Protein AF-A0A2N9M236-F1 (afdb_monomer)

pLDDT: mean 91.66, std 15.27, range [36.28, 98.12]

Mean predicted aligned error: 5.97 Å

Structure (mmCIF, N/CA/C/O backbone):
data_AF-A0A2N9M236-F1
#
_entry.id   AF-A0A2N9M236-F1
#
loop_
_atom_site.group_PDB
_atom_site.id
_atom_site.type_symbol
_atom_site.label_atom_id
_atom_site.label_alt_id
_atom_site.label_comp_id
_atom_site.label_asym_id
_atom_site.label_entity_id
_atom_site.label_seq_id
_atom_site.pdbx_PDB_ins_code
_atom_site.Cartn_x
_atom_site.Cartn_y
_atom_site.Cartn_z
_atom_site.occupancy
_atom_site.B_iso_or_equiv
_atom_site.auth_seq_id
_atom_site.auth_comp_id
_atom_site.auth_asym_id
_atom_site.auth_atom_id
_atom_site.pdbx_PDB_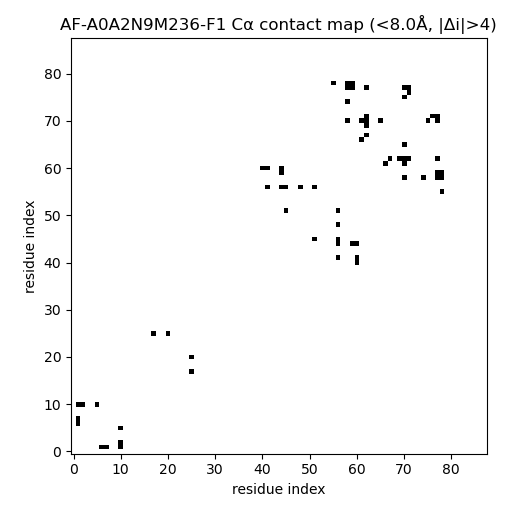model_num
ATOM 1 N N . MET A 1 1 ? 19.513 3.456 -7.136 1.00 83.81 1 MET A N 1
ATOM 2 C CA . MET A 1 1 ? 20.242 2.631 -6.148 1.00 83.81 1 MET A CA 1
ATOM 3 C C . MET A 1 1 ? 19.607 1.244 -6.138 1.00 83.81 1 MET A C 1
ATOM 5 O O . MET A 1 1 ? 18.405 1.176 -6.362 1.00 83.81 1 MET A O 1
ATOM 9 N N . CYS A 1 2 ? 20.388 0.172 -5.979 1.00 94.69 2 CYS A N 1
ATOM 10 C CA . CYS A 1 2 ? 19.862 -1.193 -5.824 1.00 94.69 2 CYS A CA 1
ATOM 11 C C . CYS A 1 2 ? 19.283 -1.361 -4.405 1.00 94.69 2 CYS A C 1
ATOM 13 O O . CYS A 1 2 ? 19.953 -0.913 -3.471 1.00 94.69 2 CYS A O 1
ATOM 15 N N . PRO A 1 3 ? 18.090 -1.959 -4.218 1.00 95.44 3 PRO A N 1
ATOM 16 C CA . PRO A 1 3 ? 17.583 -2.316 -2.890 1.00 95.44 3 PRO A CA 1
ATOM 17 C C . PRO A 1 3 ? 18.548 -3.238 -2.130 1.00 95.44 3 PRO A C 1
ATOM 19 O O . PRO A 1 3 ? 19.258 -4.029 -2.748 1.00 95.44 3 PRO A O 1
ATOM 22 N N . SER A 1 4 ? 18.581 -3.144 -0.797 1.00 96.50 4 SER A N 1
ATOM 23 C CA . SER A 1 4 ? 19.522 -3.900 0.049 1.00 96.50 4 SER A CA 1
ATOM 24 C C . SER A 1 4 ? 19.214 -5.396 0.145 1.00 96.50 4 SER A C 1
ATOM 26 O O . SER A 1 4 ? 20.100 -6.183 0.457 1.00 96.50 4 SER A O 1
ATOM 28 N N . ASP A 1 5 ? 17.965 -5.783 -0.102 1.00 96.38 5 ASP A N 1
ATOM 29 C CA . ASP A 1 5 ? 17.475 -7.166 -0.127 1.00 96.38 5 ASP A CA 1
ATOM 30 C C . ASP A 1 5 ? 17.547 -7.803 -1.526 1.00 96.38 5 ASP A C 1
ATOM 32 O O . ASP A 1 5 ? 17.167 -8.957 -1.714 1.00 96.38 5 ASP A O 1
ATOM 36 N N . THR A 1 6 ? 18.034 -7.059 -2.521 1.00 95.44 6 THR A N 1
ATOM 37 C CA . THR A 1 6 ? 18.062 -7.469 -3.922 1.00 95.44 6 THR A CA 1
ATOM 38 C C . THR A 1 6 ? 19.504 -7.495 -4.414 1.00 95.44 6 THR A C 1
ATOM 40 O O . THR A 1 6 ? 20.246 -6.527 -4.254 1.00 95.44 6 THR A O 1
ATOM 43 N N . SER A 1 7 ? 19.930 -8.595 -5.042 1.00 97.44 7 SER A N 1
ATOM 44 C CA . SER A 1 7 ? 21.280 -8.657 -5.611 1.00 97.44 7 SER A CA 1
ATOM 45 C C . SER A 1 7 ? 21.424 -7.680 -6.793 1.00 97.44 7 SER A C 1
ATOM 47 O O . SER A 1 7 ? 20.459 -7.461 -7.535 1.00 97.44 7 SER A O 1
ATOM 49 N N . PRO A 1 8 ? 22.625 -7.122 -7.047 1.00 97.25 8 PRO A N 1
ATOM 50 C CA . PRO A 1 8 ? 22.838 -6.224 -8.184 1.00 97.25 8 PRO A CA 1
ATOM 51 C C . PRO A 1 8 ? 22.470 -6.846 -9.540 1.00 97.25 8 PRO A C 1
ATOM 53 O O . PRO A 1 8 ? 22.000 -6.148 -10.440 1.00 97.25 8 PRO A O 1
ATOM 56 N N . GLU A 1 9 ? 22.656 -8.160 -9.687 1.00 97.62 9 GLU A N 1
ATOM 57 C CA . GLU A 1 9 ? 22.269 -8.896 -10.890 1.00 97.62 9 GLU A CA 1
ATOM 58 C C . GLU A 1 9 ? 20.748 -8.944 -11.066 1.00 97.62 9 GLU A C 1
ATOM 60 O O . GLU A 1 9 ? 20.250 -8.585 -12.135 1.00 97.62 9 GLU A O 1
ATOM 65 N N . ALA A 1 10 ? 20.008 -9.315 -10.016 1.00 97.56 10 ALA A N 1
ATOM 66 C CA . ALA A 1 10 ? 18.549 -9.363 -10.053 1.00 97.56 10 ALA A CA 1
ATOM 67 C C . ALA A 1 10 ? 17.956 -7.972 -10.322 1.00 97.56 10 ALA A C 1
ATOM 69 O O . ALA A 1 10 ? 17.040 -7.824 -11.132 1.00 97.56 10 ALA A O 1
ATOM 70 N N . TRP A 1 11 ? 18.538 -6.931 -9.717 1.00 97.75 11 TRP A N 1
ATOM 71 C CA . TRP A 1 11 ? 18.134 -5.548 -9.953 1.00 97.75 11 TRP A CA 1
ATOM 72 C C . TRP A 1 11 ? 18.345 -5.112 -11.405 1.00 97.75 11 TRP A C 1
ATOM 74 O O . TRP A 1 11 ? 17.478 -4.464 -11.992 1.00 97.75 11 TRP A O 1
ATOM 84 N N . ARG A 1 12 ? 19.466 -5.506 -12.023 1.00 97.56 12 ARG A N 1
ATOM 85 C CA . ARG A 1 12 ? 19.725 -5.239 -13.444 1.00 97.56 12 ARG A CA 1
ATOM 86 C C . ARG A 1 12 ? 18.681 -5.910 -14.338 1.00 97.56 12 ARG A C 1
ATOM 88 O O . ARG A 1 12 ? 18.127 -5.241 -15.206 1.00 97.56 12 ARG A O 1
ATOM 95 N N . VAL A 1 13 ? 18.367 -7.183 -14.088 1.00 97.69 13 VAL A N 1
ATOM 96 C CA . VAL A 1 13 ? 17.325 -7.918 -14.829 1.00 97.69 13 VAL A CA 1
ATOM 97 C C . VAL A 1 13 ? 15.963 -7.239 -14.676 1.00 97.69 13 VAL A C 1
ATOM 99 O O . VAL A 1 13 ? 15.280 -7.003 -15.671 1.00 97.69 13 VAL A O 1
ATOM 102 N N . PHE A 1 14 ? 15.585 -6.865 -13.452 1.00 95.62 14 PHE A N 1
ATOM 103 C CA . PHE A 1 14 ? 14.339 -6.149 -13.189 1.00 95.62 14 PHE A CA 1
ATOM 104 C C . PHE A 1 14 ? 14.248 -4.843 -13.988 1.00 95.62 14 PHE A C 1
ATOM 106 O O . PHE A 1 14 ? 13.255 -4.608 -14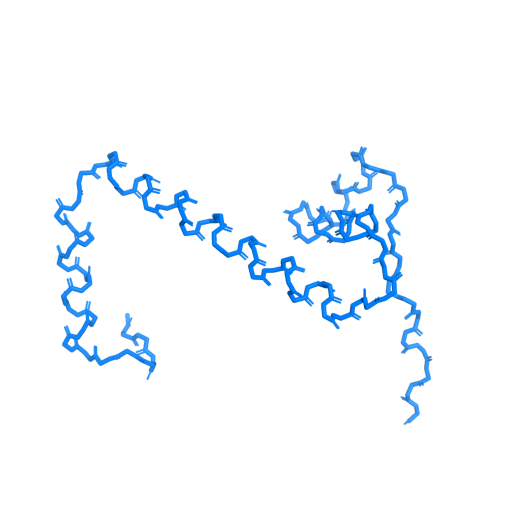.679 1.00 95.62 14 PHE A O 1
ATOM 113 N N . LEU A 1 15 ? 15.293 -4.011 -13.949 1.00 95.88 15 LEU A N 1
ATOM 114 C CA . LEU A 1 15 ? 15.322 -2.750 -14.692 1.00 95.88 15 LEU A CA 1
ATOM 115 C C . LEU A 1 15 ? 15.209 -2.965 -16.204 1.00 95.88 15 LEU A C 1
ATOM 117 O O . LEU A 1 15 ? 14.499 -2.213 -16.872 1.00 95.88 15 LEU A O 1
ATOM 121 N N . ASP A 1 16 ? 15.878 -3.980 -16.748 1.00 97.00 16 ASP A N 1
ATOM 122 C CA . ASP A 1 16 ? 15.811 -4.292 -18.175 1.00 97.00 16 ASP A CA 1
ATOM 123 C C . ASP A 1 16 ? 14.404 -4.747 -18.592 1.00 97.00 16 ASP A C 1
ATOM 125 O O . ASP A 1 16 ? 13.912 -4.324 -19.641 1.00 97.00 16 ASP A O 1
ATOM 129 N N . LEU A 1 17 ? 13.712 -5.528 -17.755 1.00 95.94 17 LEU A N 1
ATOM 130 C CA . LEU A 1 17 ? 12.312 -5.908 -17.977 1.00 95.94 17 LEU A CA 1
ATOM 131 C C . LEU A 1 17 ? 11.375 -4.695 -17.932 1.00 95.94 17 LEU A C 1
ATOM 133 O O . LEU A 1 17 ? 10.544 -4.525 -18.822 1.00 95.94 17 LEU A O 1
ATOM 137 N N . VAL A 1 18 ? 11.531 -3.819 -16.935 1.00 94.06 18 VAL A N 1
ATOM 138 C CA . VAL A 1 18 ? 10.701 -2.611 -16.794 1.00 94.06 18 VAL A CA 1
ATOM 139 C C . VAL A 1 18 ? 10.888 -1.657 -17.976 1.00 94.06 18 VAL A C 1
ATOM 141 O O . VAL A 1 18 ? 9.915 -1.066 -18.439 1.00 94.06 18 VAL A O 1
ATOM 144 N N . ARG A 1 19 ? 12.116 -1.512 -18.492 1.00 95.00 19 ARG A N 1
ATOM 145 C CA . ARG A 1 19 ? 12.412 -0.658 -19.658 1.00 95.00 19 ARG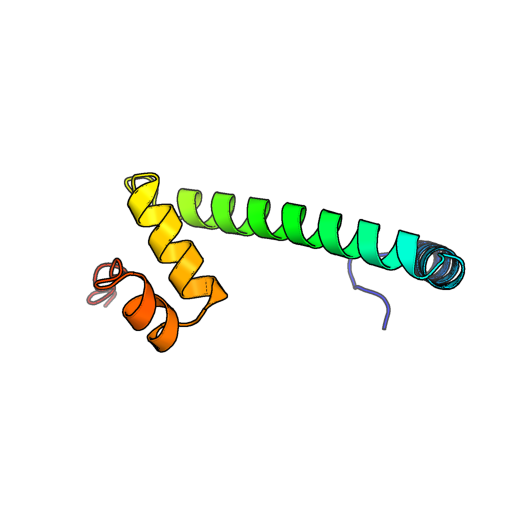 A CA 1
ATOM 146 C C . ARG A 1 19 ? 11.818 -1.186 -20.960 1.00 95.00 19 ARG A C 1
ATOM 148 O O . ARG A 1 19 ? 11.515 -0.388 -21.840 1.00 95.00 19 ARG A O 1
ATOM 155 N N . ARG A 1 20 ? 11.692 -2.507 -21.097 1.00 97.06 20 ARG A N 1
ATOM 156 C CA . ARG A 1 20 ? 11.135 -3.159 -22.293 1.00 97.06 20 ARG A CA 1
ATOM 157 C C . ARG A 1 20 ? 9.609 -3.193 -22.303 1.00 97.06 20 ARG A C 1
ATOM 159 O O . ARG A 1 20 ? 9.034 -3.378 -23.369 1.00 97.06 20 ARG A O 1
ATOM 166 N N . ALA A 1 21 ? 8.970 -3.022 -21.148 1.00 96.56 21 ALA A N 1
ATOM 167 C CA . ALA A 1 21 ? 7.520 -3.022 -21.043 1.00 96.56 21 ALA A CA 1
ATOM 168 C C . ALA A 1 21 ? 6.903 -1.817 -21.774 1.00 96.56 21 ALA A C 1
ATOM 170 O O . ALA A 1 21 ? 7.325 -0.667 -21.607 1.00 96.56 21 ALA A O 1
ATOM 171 N N . THR A 1 22 ? 5.860 -2.085 -22.552 1.00 98.12 22 THR A N 1
ATOM 172 C CA . THR A 1 22 ? 5.020 -1.061 -23.177 1.00 98.12 22 THR A CA 1
ATOM 173 C C . THR A 1 22 ? 4.325 -0.199 -22.112 1.00 98.12 22 THR A C 1
ATOM 175 O O . THR A 1 22 ? 4.186 -0.618 -20.958 1.00 98.12 22 THR A O 1
ATOM 178 N N . PRO A 1 23 ? 3.829 1.006 -22.458 1.00 96.50 23 PRO A N 1
ATOM 179 C CA . PRO A 1 23 ? 3.076 1.831 -21.512 1.00 96.50 23 PRO A CA 1
ATOM 180 C C . PRO A 1 23 ? 1.885 1.102 -20.870 1.00 96.50 23 PRO A C 1
ATOM 182 O O . PRO A 1 23 ? 1.662 1.252 -19.670 1.00 96.50 23 PRO A O 1
ATOM 185 N N . GLY A 1 24 ? 1.165 0.278 -21.641 1.00 97.94 24 GLY A N 1
ATOM 186 C CA . GLY A 1 24 ? 0.038 -0.516 -21.145 1.00 97.94 24 GLY A CA 1
ATOM 187 C C . GLY A 1 24 ? 0.465 -1.567 -20.121 1.00 97.94 24 GLY A C 1
ATOM 188 O O . GLY A 1 24 ? -0.075 -1.602 -19.022 1.00 97.94 24 GLY A O 1
ATOM 189 N N . GLU A 1 25 ? 1.497 -2.358 -20.421 1.00 97.62 25 GLU A N 1
ATOM 190 C CA . GLU A 1 25 ? 2.013 -3.373 -19.488 1.00 97.62 25 GLU A CA 1
ATOM 191 C C . GLU A 1 25 ? 2.567 -2.751 -18.203 1.00 97.62 25 GLU A C 1
ATOM 193 O O . GLU A 1 25 ? 2.408 -3.308 -17.116 1.00 97.62 25 GLU A O 1
ATOM 198 N N . ARG A 1 26 ? 3.207 -1.580 -18.309 1.00 96.00 26 ARG A N 1
ATOM 199 C CA . ARG A 1 26 ? 3.676 -0.827 -17.139 1.00 96.00 26 ARG A CA 1
ATOM 200 C 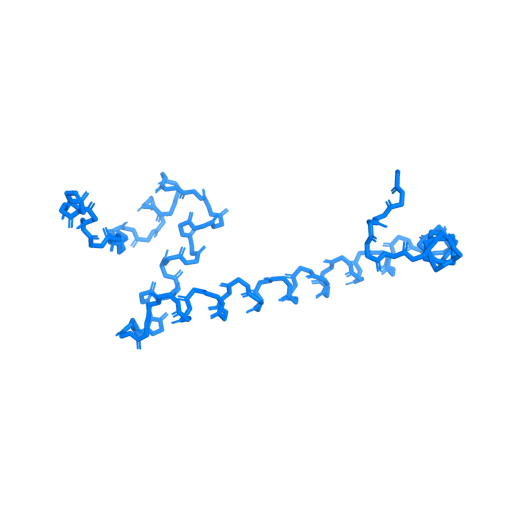C . ARG A 1 26 ? 2.512 -0.380 -16.265 1.00 96.00 26 ARG A C 1
ATOM 202 O O . ARG A 1 26 ? 2.615 -0.489 -15.045 1.00 96.00 26 ARG A O 1
ATOM 209 N N . LEU A 1 27 ? 1.426 0.102 -16.871 1.00 96.69 27 LEU A N 1
ATOM 210 C CA . LEU A 1 27 ? 0.223 0.493 -16.142 1.00 96.69 27 LEU A CA 1
ATOM 211 C C . LEU A 1 27 ? -0.424 -0.715 -15.458 1.00 96.69 27 LEU A C 1
ATOM 213 O O . LEU A 1 27 ? -0.693 -0.643 -14.264 1.00 96.69 27 LEU A O 1
ATOM 217 N N . THR A 1 28 ? -0.594 -1.834 -16.166 1.00 97.56 28 THR A N 1
ATOM 218 C CA . THR A 1 28 ? -1.144 -3.073 -15.594 1.00 97.56 28 THR A CA 1
ATOM 219 C C . THR A 1 28 ? -0.344 -3.527 -14.375 1.00 97.56 28 THR A C 1
ATOM 221 O O . THR A 1 28 ? -0.912 -3.671 -13.297 1.00 97.56 28 THR A O 1
ATOM 224 N N . ARG A 1 29 ? 0.988 -3.632 -14.489 1.00 95.94 29 ARG A N 1
ATOM 225 C CA . ARG A 1 29 ? 1.844 -4.024 -13.355 1.00 95.94 29 ARG A CA 1
ATOM 226 C C . ARG A 1 29 ? 1.769 -3.043 -12.186 1.00 95.94 29 ARG A C 1
ATOM 228 O O . ARG A 1 29 ? 1.844 -3.454 -11.033 1.00 95.94 29 ARG A O 1
ATOM 235 N N . ALA A 1 30 ? 1.650 -1.742 -12.461 1.00 95.81 30 ALA A N 1
ATOM 236 C CA . ALA A 1 30 ? 1.510 -0.739 -11.408 1.00 95.81 30 ALA A CA 1
ATOM 237 C C . ALA A 1 30 ? 0.179 -0.885 -10.649 1.00 95.81 30 ALA A C 1
ATOM 239 O O . ALA A 1 30 ? 0.150 -0.702 -9.430 1.00 95.81 30 ALA A O 1
ATOM 240 N N . LEU A 1 31 ? -0.904 -1.236 -11.348 1.00 97.19 31 LEU A N 1
ATOM 241 C CA . LEU A 1 31 ? -2.209 -1.501 -10.742 1.00 97.19 31 LEU A CA 1
ATOM 242 C C . LEU A 1 31 ? -2.181 -2.785 -9.898 1.00 97.19 31 LEU A C 1
ATOM 244 O O . LEU A 1 31 ? -2.558 -2.735 -8.731 1.00 97.19 31 LEU A O 1
ATOM 248 N N . GLU A 1 32 ? -1.623 -3.880 -10.420 1.00 97.62 32 GLU A N 1
ATOM 249 C CA . GLU A 1 32 ? -1.448 -5.148 -9.687 1.00 97.62 32 GLU A CA 1
ATOM 250 C C . GLU A 1 32 ? -0.603 -4.971 -8.413 1.00 97.62 32 GLU A C 1
ATOM 252 O O . GLU A 1 32 ? -0.946 -5.460 -7.331 1.00 97.62 32 GLU A O 1
ATOM 257 N N . LEU A 1 33 ? 0.500 -4.219 -8.510 1.00 96.50 33 LEU A N 1
ATOM 258 C CA . LEU A 1 33 ? 1.324 -3.889 -7.349 1.00 96.50 33 LEU A CA 1
ATOM 259 C C . LEU A 1 33 ? 0.542 -3.044 -6.337 1.00 96.50 33 LEU A C 1
ATOM 261 O O . LEU A 1 33 ? 0.654 -3.266 -5.132 1.00 96.50 33 LEU A O 1
ATOM 265 N N . SER A 1 34 ? -0.264 -2.092 -6.814 1.00 96.25 34 SER A N 1
ATOM 266 C CA . SER A 1 34 ? -1.101 -1.264 -5.944 1.00 96.25 34 SER A CA 1
ATOM 267 C C . SER A 1 34 ? -2.117 -2.110 -5.178 1.00 96.25 34 SER A C 1
ATOM 269 O O . SER A 1 34 ? -2.267 -1.919 -3.974 1.00 96.25 34 SER A O 1
ATOM 271 N N . GLU A 1 35 ? -2.779 -3.064 -5.830 1.00 96.81 35 GLU A N 1
ATOM 272 C CA . GLU A 1 35 ? -3.703 -4.002 -5.177 1.00 96.81 35 GLU A CA 1
ATOM 273 C C . GLU A 1 35 ? -2.991 -4.855 -4.122 1.00 96.81 35 GLU A C 1
ATOM 275 O O . GLU A 1 35 ? -3.454 -4.956 -2.985 1.00 96.81 35 GLU A O 1
ATOM 280 N N . THR A 1 36 ? -1.809 -5.376 -4.456 1.00 97.69 36 THR A N 1
ATOM 281 C CA . THR A 1 36 ? -0.990 -6.182 -3.539 1.00 97.69 36 THR A CA 1
ATOM 282 C C . THR A 1 36 ? -0.606 -5.393 -2.282 1.00 97.69 36 THR A C 1
ATOM 284 O O . THR A 1 36 ? -0.799 -5.856 -1.157 1.00 97.69 36 THR A O 1
ATOM 287 N N . VAL A 1 37 ? -0.111 -4.161 -2.450 1.00 96.56 37 VAL A N 1
ATOM 288 C CA . VAL A 1 37 ? 0.266 -3.284 -1.330 1.00 96.56 37 VAL A CA 1
ATOM 289 C C . VAL A 1 37 ? -0.949 -2.914 -0.477 1.00 96.56 37 VAL A C 1
ATOM 291 O O . VAL A 1 37 ? -0.838 -2.865 0.750 1.00 96.56 37 VAL A O 1
ATOM 294 N N . ARG A 1 38 ? -2.120 -2.689 -1.089 1.00 94.94 38 ARG A N 1
ATOM 295 C CA . ARG A 1 38 ? -3.367 -2.455 -0.344 1.00 94.94 38 ARG A CA 1
ATOM 296 C C . ARG A 1 38 ? -3.745 -3.668 0.507 1.00 94.94 38 ARG A C 1
ATOM 298 O O . ARG A 1 38 ? -4.052 -3.481 1.682 1.00 94.94 38 ARG A O 1
ATOM 305 N N . GLY A 1 39 ? -3.621 -4.880 -0.035 1.00 97.19 39 GLY A N 1
ATOM 306 C CA . GLY A 1 39 ? -3.839 -6.124 0.708 1.00 97.19 39 GLY A CA 1
ATOM 307 C C . GLY A 1 39 ? -2.906 -6.273 1.915 1.00 97.19 39 GLY A C 1
ATOM 308 O O . GLY A 1 39 ? -3.363 -6.579 3.016 1.00 97.19 39 GLY A O 1
ATOM 309 N N . PHE A 1 40 ? -1.611 -5.977 1.757 1.00 97.94 40 PHE A N 1
ATOM 310 C CA . PHE A 1 40 ? -0.670 -5.981 2.886 1.00 97.94 40 PHE A CA 1
ATOM 311 C C . PHE A 1 40 ? -1.012 -4.937 3.948 1.00 97.94 40 PHE A C 1
ATOM 313 O O . PHE A 1 40 ? -0.940 -5.224 5.144 1.00 97.94 40 PHE A O 1
ATOM 320 N N . ALA A 1 41 ? -1.399 -3.732 3.530 1.00 97.12 41 ALA A N 1
ATOM 321 C CA . ALA A 1 41 ? -1.783 -2.675 4.453 1.00 97.12 41 ALA A CA 1
ATOM 322 C C . ALA A 1 41 ? -3.041 -3.053 5.256 1.00 97.12 41 ALA A C 1
ATOM 324 O O . ALA A 1 41 ? -3.064 -2.852 6.469 1.00 97.12 41 ALA A O 1
ATOM 325 N N . GLU A 1 42 ? -4.044 -3.659 4.616 1.00 97.56 42 GLU A N 1
ATOM 326 C CA . GLU A 1 42 ? -5.257 -4.150 5.279 1.00 97.56 42 GLU A CA 1
ATOM 327 C C . GLU A 1 42 ? -4.960 -5.303 6.248 1.00 97.56 42 GLU A C 1
ATOM 329 O O . GLU A 1 42 ? -5.417 -5.281 7.392 1.00 97.56 42 GLU A O 1
ATOM 334 N N . ALA A 1 43 ? -4.134 -6.274 5.844 1.00 98.12 43 ALA A N 1
ATOM 335 C CA . ALA A 1 43 ? -3.703 -7.364 6.718 1.00 98.12 43 ALA A CA 1
ATOM 336 C C . ALA A 1 43 ? -2.955 -6.839 7.957 1.00 98.12 43 ALA A C 1
ATOM 338 O O . ALA A 1 43 ? -3.253 -7.238 9.084 1.00 98.12 43 ALA A O 1
ATOM 339 N N . GLY A 1 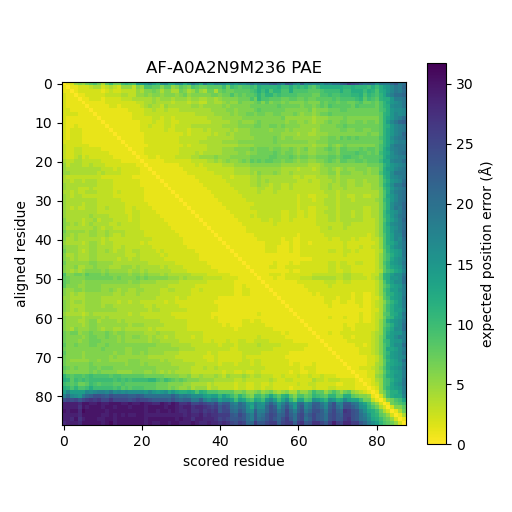44 ? -2.035 -5.888 7.769 1.00 97.50 44 GLY A N 1
ATOM 340 C CA . GLY A 1 44 ? -1.341 -5.219 8.869 1.00 97.50 44 GLY A CA 1
ATOM 341 C C . GLY A 1 44 ? -2.277 -4.387 9.753 1.00 97.50 44 GLY A C 1
ATOM 342 O O . GLY A 1 44 ? -2.066 -4.298 10.962 1.00 97.50 44 GLY A O 1
ATOM 343 N N . MET A 1 45 ? -3.331 -3.798 9.180 1.00 97.06 45 MET A N 1
ATOM 344 C CA . MET A 1 45 ? -4.362 -3.090 9.940 1.00 97.06 45 MET A CA 1
ATOM 345 C C . MET A 1 45 ? -5.137 -4.052 10.844 1.00 97.06 45 MET A C 1
ATOM 347 O O . MET A 1 45 ? -5.207 -3.819 12.048 1.00 97.06 45 MET A O 1
ATOM 351 N N . ARG A 1 46 ? -5.633 -5.170 10.298 1.00 97.75 46 ARG A N 1
ATOM 352 C CA . ARG A 1 46 ? -6.326 -6.211 11.076 1.00 97.75 46 ARG A CA 1
ATOM 353 C C . ARG A 1 46 ? -5.445 -6.796 12.176 1.00 97.75 46 ARG A C 1
ATOM 355 O O . ARG A 1 46 ? -5.907 -6.970 13.296 1.00 97.75 46 ARG A O 1
ATOM 362 N N . ALA A 1 47 ? -4.164 -7.030 11.892 1.00 97.69 47 ALA A N 1
ATOM 363 C CA . ALA A 1 47 ? -3.222 -7.539 12.888 1.00 97.69 47 ALA A CA 1
ATOM 364 C C . ALA A 1 47 ? -3.047 -6.589 14.090 1.00 97.69 47 ALA A C 1
ATOM 366 O O . ALA A 1 47 ? -2.885 -7.051 15.217 1.00 97.69 47 ALA A O 1
ATOM 367 N N . ARG A 1 48 ? -3.100 -5.266 13.871 1.00 96.06 48 ARG A N 1
ATOM 368 C CA . ARG A 1 48 ? -3.021 -4.256 14.944 1.00 96.06 48 ARG A CA 1
ATOM 369 C C . ARG A 1 48 ? -4.346 -4.030 15.673 1.00 96.06 48 ARG A C 1
ATOM 371 O O . ARG A 1 48 ? -4.327 -3.580 16.815 1.00 96.06 48 ARG A O 1
ATOM 378 N N . HIS A 1 49 ? -5.470 -4.353 15.039 1.00 96.06 49 HIS A N 1
ATOM 379 C CA . HIS A 1 49 ? -6.814 -4.166 15.583 1.00 96.06 49 HIS A CA 1
ATOM 380 C C . HIS A 1 49 ? -7.613 -5.479 15.528 1.00 96.06 49 HIS A C 1
ATOM 382 O O . HIS A 1 49 ? -8.586 -5.575 14.784 1.00 96.06 49 HIS A O 1
ATOM 388 N N . PRO A 1 50 ? -7.236 -6.502 16.318 1.00 96.25 50 PRO A N 1
ATOM 389 C CA . PRO A 1 50 ? -7.835 -7.837 16.225 1.00 96.25 50 PRO A CA 1
ATOM 390 C C . PRO A 1 50 ? -9.320 -7.897 16.620 1.00 96.25 50 PRO A C 1
ATOM 392 O O . PRO A 1 50 ? -9.979 -8.893 16.343 1.00 96.25 50 PRO A O 1
ATOM 395 N N . GLN A 1 51 ? -9.840 -6.863 17.287 1.00 96.25 51 GLN A N 1
ATOM 396 C CA . GLN A 1 51 ? -11.247 -6.750 17.692 1.00 96.25 51 GLN A CA 1
ATOM 397 C C . GLN A 1 51 ? -12.076 -5.859 16.757 1.00 96.25 51 GLN A C 1
ATOM 399 O O . GLN A 1 51 ? -13.290 -5.785 16.925 1.00 96.25 51 GLN A O 1
ATOM 404 N N . ALA A 1 52 ? -11.435 -5.168 15.809 1.00 96.69 52 ALA A N 1
ATOM 405 C CA . ALA A 1 52 ? -12.130 -4.292 14.879 1.00 96.69 52 ALA A CA 1
ATOM 406 C C . ALA A 1 52 ? -12.940 -5.120 13.880 1.00 96.69 52 ALA A C 1
ATOM 408 O O . ALA A 1 52 ? -12.447 -6.108 13.328 1.00 96.69 52 ALA A O 1
ATOM 409 N N . ASP A 1 53 ? -14.170 -4.687 13.620 1.00 97.00 53 ASP A N 1
ATOM 410 C CA . ASP A 1 53 ? -14.970 -5.235 12.532 1.00 97.00 53 ASP A CA 1
ATOM 411 C C . ASP A 1 53 ? -14.503 -4.696 11.165 1.00 97.00 53 ASP A C 1
ATOM 413 O O . ASP A 1 53 ? -13.652 -3.803 11.059 1.00 97.00 53 ASP A O 1
ATOM 417 N N . ASP A 1 54 ? -15.064 -5.233 10.080 1.00 97.50 54 ASP A N 1
ATOM 418 C CA . ASP A 1 54 ? -14.695 -4.811 8.725 1.00 97.50 54 ASP A CA 1
ATOM 419 C C . ASP A 1 54 ? -14.987 -3.326 8.461 1.00 97.50 54 ASP A C 1
ATOM 421 O O . ASP A 1 54 ? -14.287 -2.687 7.668 1.00 97.50 54 ASP A O 1
ATOM 425 N N . ARG A 1 55 ? -15.993 -2.743 9.129 1.00 97.06 55 ARG A N 1
ATOM 426 C CA . ARG A 1 55 ? -16.335 -1.329 8.957 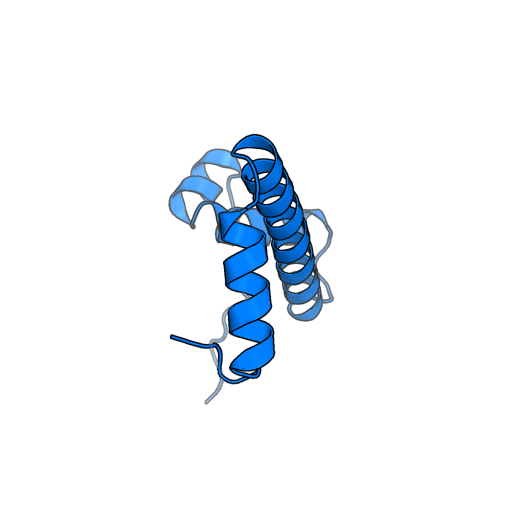1.00 97.06 55 ARG A CA 1
ATOM 427 C C . ARG A 1 55 ? -15.279 -0.438 9.595 1.00 97.06 55 ARG A C 1
ATOM 429 O O . ARG A 1 55 ? -14.861 0.547 8.984 1.00 97.06 55 ARG A O 1
ATOM 436 N N . GLU A 1 56 ? -14.835 -0.778 10.793 1.00 97.50 56 GLU A N 1
ATOM 437 C CA . GLU A 1 56 ? -13.762 -0.081 11.478 1.00 97.50 56 GLU A CA 1
ATOM 438 C C . GLU A 1 56 ? -12.452 -0.187 10.687 1.00 97.50 56 GLU A C 1
ATOM 440 O O . GLU A 1 56 ? -11.802 0.834 10.445 1.00 97.50 56 GLU A O 1
ATOM 445 N N . ILE A 1 57 ? -12.096 -1.383 10.200 1.00 97.69 57 ILE A N 1
ATOM 446 C CA . ILE A 1 57 ? -10.921 -1.573 9.338 1.00 97.69 57 ILE A CA 1
ATOM 447 C C . ILE A 1 57 ? -11.023 -0.697 8.090 1.00 97.69 57 ILE A C 1
ATOM 449 O O . ILE A 1 57 ? -10.086 0.043 7.792 1.00 97.69 57 ILE A O 1
ATOM 453 N N . PHE A 1 58 ? -12.168 -0.695 7.406 1.00 97.25 58 PHE A N 1
ATOM 454 C CA . PHE A 1 58 ? -12.398 0.169 6.251 1.00 97.25 58 PHE A CA 1
ATOM 455 C C . PHE A 1 58 ? -12.152 1.652 6.574 1.00 97.25 58 PHE A C 1
ATOM 457 O O . PHE A 1 58 ? -11.463 2.338 5.819 1.00 97.25 58 PHE A O 1
ATOM 464 N N . LEU A 1 59 ? -12.668 2.161 7.698 1.00 97.50 59 LEU A N 1
ATOM 465 C CA . LEU A 1 59 ? -12.491 3.563 8.091 1.00 97.50 59 LEU A CA 1
ATOM 466 C C . LEU A 1 59 ? -11.034 3.893 8.441 1.00 97.50 59 LEU A C 1
ATOM 468 O O . LEU A 1 59 ? -10.533 4.954 8.062 1.00 97.50 59 LEU A O 1
ATOM 472 N N . ARG A 1 60 ? -10.324 2.974 9.104 1.00 96.94 60 ARG A N 1
ATOM 473 C CA . ARG A 1 60 ? -8.883 3.100 9.384 1.00 96.94 60 ARG A CA 1
ATOM 474 C C . ARG A 1 60 ? -8.061 3.128 8.092 1.00 96.94 60 ARG A C 1
ATOM 476 O O . ARG A 1 60 ? -7.150 3.944 7.958 1.00 96.94 60 ARG A O 1
ATOM 483 N N . MET A 1 61 ? -8.417 2.303 7.108 1.00 97.19 61 MET A N 1
ATOM 484 C CA . MET A 1 61 ? -7.792 2.303 5.781 1.00 97.19 61 MET A CA 1
ATOM 485 C C . MET A 1 61 ? -8.115 3.580 4.991 1.00 97.19 61 MET A C 1
ATOM 487 O O . MET A 1 61 ? -7.226 4.168 4.379 1.00 97.19 61 MET A O 1
ATOM 491 N N . ALA A 1 62 ? -9.356 4.068 5.050 1.00 96.94 62 ALA A N 1
ATOM 492 C CA . ALA A 1 62 ? -9.748 5.338 4.443 1.00 96.94 62 ALA A CA 1
ATOM 493 C C . ALA A 1 62 ? -8.950 6.515 5.023 1.00 96.94 62 ALA A C 1
ATOM 495 O O . ALA A 1 62 ? -8.452 7.349 4.266 1.00 96.94 62 ALA A O 1
ATOM 496 N N . ARG A 1 63 ? -8.765 6.542 6.348 1.00 96.25 63 ARG A N 1
ATOM 497 C CA . ARG A 1 63 ? -7.910 7.515 7.040 1.00 96.25 63 ARG A CA 1
ATOM 498 C C . ARG A 1 63 ? -6.458 7.441 6.570 1.00 96.25 63 ARG A C 1
ATOM 500 O O . ARG A 1 63 ? -5.851 8.481 6.331 1.00 96.25 63 ARG A O 1
ATOM 507 N N . LEU A 1 64 ? -5.919 6.232 6.400 1.00 94.62 64 LEU A N 1
ATOM 508 C CA . LEU A 1 64 ? -4.562 6.010 5.893 1.00 94.62 64 LEU A CA 1
ATOM 509 C C . LEU A 1 64 ? -4.385 6.522 4.453 1.00 94.62 64 LEU A C 1
ATOM 511 O O . LEU A 1 64 ? -3.351 7.105 4.141 1.00 94.62 64 LEU A O 1
ATOM 515 N N . TYR A 1 65 ? -5.369 6.312 3.574 1.00 94.44 65 TYR A N 1
ATOM 516 C CA . TYR A 1 65 ? -5.253 6.661 2.152 1.00 94.44 65 TYR A CA 1
ATOM 517 C C . TYR A 1 65 ? -5.570 8.118 1.829 1.00 94.44 65 TYR A C 1
ATOM 519 O O . TYR A 1 65 ? -4.924 8.705 0.965 1.00 94.44 65 TYR A O 1
ATOM 527 N N . LEU A 1 66 ?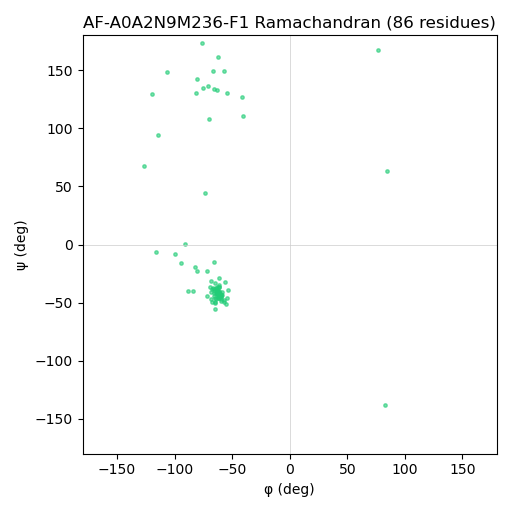 -6.589 8.684 2.471 1.00 95.75 66 LEU A N 1
ATOM 528 C CA . LEU A 1 66 ? -7.071 10.036 2.183 1.00 95.75 66 LEU A CA 1
ATOM 529 C C . LEU A 1 66 ? -6.440 11.083 3.103 1.00 95.75 66 LEU A C 1
ATOM 531 O O . LEU A 1 66 ? -6.526 12.278 2.831 1.00 95.75 66 LEU A O 1
ATOM 535 N N . GLY A 1 67 ? -5.833 10.637 4.201 1.00 95.25 67 GLY A N 1
ATOM 536 C CA . GLY A 1 67 ? -5.517 11.498 5.322 1.00 95.25 67 GLY A CA 1
ATOM 537 C C . GLY A 1 67 ? -6.751 11.802 6.169 1.00 95.25 67 GLY A C 1
ATOM 538 O O . GLY A 1 67 ? -7.902 11.553 5.807 1.00 95.25 67 GLY A O 1
ATOM 539 N N . ASP A 1 68 ? -6.479 12.351 7.341 1.00 94.69 68 ASP A N 1
ATOM 540 C CA . ASP A 1 68 ? -7.439 12.537 8.421 1.00 94.69 68 ASP A CA 1
ATOM 541 C C . ASP A 1 68 ? -8.571 13.526 8.077 1.00 94.69 68 ASP A C 1
ATOM 543 O O . ASP A 1 68 ? -9.741 13.265 8.354 1.00 94.69 68 ASP A O 1
ATOM 547 N N . GLU A 1 69 ? -8.239 14.644 7.425 1.00 96.44 69 GLU A N 1
ATOM 548 C CA . GLU A 1 69 ? -9.205 15.675 7.020 1.00 96.44 69 GLU A CA 1
ATOM 549 C C . GLU A 1 69 ? -10.206 15.142 5.984 1.00 96.44 69 GLU A C 1
ATOM 551 O O . GLU A 1 69 ? -11.422 15.189 6.192 1.00 96.44 69 GLU A O 1
ATOM 556 N N . LEU A 1 70 ? -9.698 14.601 4.873 1.00 97.88 70 LEU A N 1
ATOM 557 C CA . LEU A 1 70 ? -10.535 14.145 3.768 1.00 97.88 70 LEU A CA 1
ATOM 558 C C . LEU A 1 70 ? -11.343 12.900 4.151 1.00 97.88 70 LEU A C 1
ATOM 560 O O . LEU A 1 70 ? -12.514 12.800 3.786 1.00 97.88 70 LEU A O 1
ATOM 564 N N . ALA A 1 71 ? -10.767 11.988 4.939 1.00 97.56 71 ALA A N 1
ATOM 565 C CA . ALA A 1 71 ? -11.499 10.833 5.441 1.00 97.56 71 ALA A CA 1
ATOM 566 C C . ALA A 1 71 ? -12.685 11.247 6.323 1.00 97.56 71 ALA A C 1
ATOM 568 O O . ALA A 1 71 ? -13.777 10.714 6.127 1.00 97.56 71 ALA A O 1
ATOM 569 N N . ARG A 1 72 ? -12.529 12.237 7.217 1.00 96.88 72 ARG A N 1
ATOM 570 C CA . ARG A 1 72 ? -13.667 12.748 8.002 1.00 96.88 72 ARG A CA 1
ATOM 571 C C . ARG A 1 72 ? -14.721 13.422 7.140 1.00 96.88 72 ARG A C 1
ATOM 573 O O . ARG A 1 72 ? -15.910 13.229 7.364 1.00 96.88 72 ARG A O 1
ATOM 580 N N . LYS A 1 73 ? -14.302 14.193 6.134 1.00 97.94 73 LYS A N 1
ATOM 581 C CA . LYS A 1 73 ? -15.237 14.870 5.228 1.00 97.94 73 LYS A CA 1
ATOM 582 C C . LYS A 1 73 ? -16.119 13.883 4.456 1.00 97.94 73 LYS A C 1
ATOM 584 O O . LYS A 1 73 ? -17.280 14.185 4.204 1.00 97.94 73 LYS A O 1
ATOM 589 N N . VAL A 1 74 ? -15.569 12.731 4.068 1.00 98.06 74 VAL A N 1
ATOM 590 C CA . VAL A 1 74 ? -16.280 11.717 3.270 1.00 98.06 74 VAL A CA 1
ATOM 591 C C . VAL A 1 74 ? -17.044 10.721 4.146 1.00 98.06 74 VAL A C 1
ATOM 593 O O . VAL A 1 74 ? -18.155 10.336 3.792 1.00 98.06 74 VAL A O 1
ATOM 596 N N . TYR A 1 75 ?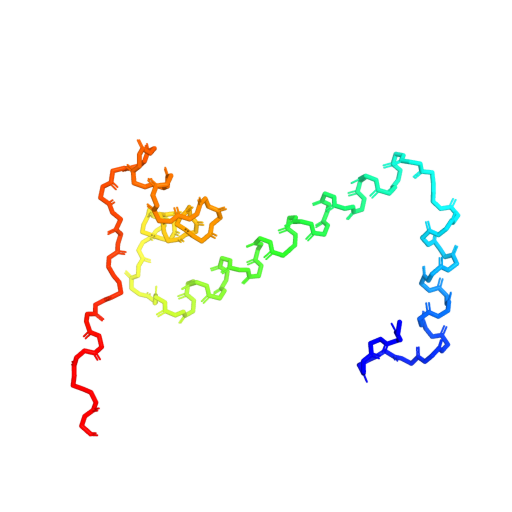 -16.468 10.297 5.274 1.00 96.69 75 TYR A N 1
ATOM 597 C CA . TYR A 1 75 ? -16.986 9.179 6.071 1.00 96.69 75 TYR A CA 1
ATOM 598 C C . TYR A 1 75 ? -17.469 9.552 7.479 1.00 96.69 75 TYR A C 1
ATOM 600 O O . TYR A 1 75 ? -18.056 8.699 8.142 1.00 96.69 75 TYR A O 1
ATOM 608 N N . GLY A 1 76 ? -17.275 10.796 7.921 1.00 95.50 76 GLY A N 1
ATOM 609 C CA . GLY A 1 76 ? -17.696 11.274 9.238 1.00 95.50 76 GLY A CA 1
ATOM 610 C C . GLY A 1 76 ? -16.704 10.931 10.349 1.00 95.50 76 GLY A C 1
ATOM 611 O O . GLY A 1 76 ? -15.493 11.091 10.192 1.00 95.50 76 GLY A O 1
ATOM 612 N N . GLU A 1 77 ? -17.216 10.504 11.503 1.00 93.88 77 GLU A N 1
ATOM 613 C CA . GLU A 1 77 ? -16.375 10.113 12.635 1.00 93.88 77 GLU A CA 1
ATOM 614 C C . GLU A 1 77 ? -15.499 8.906 12.280 1.00 93.88 77 GLU A C 1
ATOM 616 O O . GLU A 1 77 ? -15.955 7.919 11.700 1.00 93.88 77 GLU A O 1
ATOM 621 N N . LEU A 1 78 ? -14.213 9.005 12.617 1.00 94.69 78 LEU A N 1
ATOM 622 C CA . LEU A 1 78 ? -13.228 7.961 12.357 1.00 94.69 78 LEU A CA 1
ATOM 623 C C . LEU A 1 78 ? -12.866 7.252 13.664 1.00 94.69 78 LEU A C 1
ATOM 625 O O . LEU A 1 78 ? -12.810 7.911 14.705 1.00 94.69 78 LEU A O 1
ATOM 629 N N . PRO A 1 79 ? -12.538 5.950 13.609 1.00 92.69 79 PRO A N 1
ATOM 630 C CA . PRO A 1 79 ? -12.034 5.217 14.759 1.00 92.69 79 PRO A CA 1
ATOM 631 C C . PRO A 1 79 ? -10.819 5.923 15.355 1.00 92.69 79 PRO A C 1
ATOM 633 O O . PRO A 1 79 ? -9.871 6.282 14.642 1.00 92.69 79 PRO A O 1
ATOM 636 N N . THR A 1 80 ? -10.844 6.125 16.667 1.00 85.62 80 THR A N 1
ATOM 637 C CA . THR A 1 80 ? -9.663 6.574 17.389 1.00 85.62 80 THR A CA 1
ATOM 638 C C . THR A 1 80 ? -8.764 5.371 17.646 1.00 85.62 80 THR A C 1
ATOM 640 O O . THR A 1 80 ? -9.214 4.248 17.889 1.00 85.62 80 THR A O 1
ATOM 643 N N . ASP A 1 81 ? -7.456 5.581 17.556 1.00 71.88 81 ASP A N 1
ATOM 644 C CA . ASP A 1 81 ? -6.540 4.688 18.248 1.00 71.88 81 ASP A CA 1
ATOM 645 C C . ASP A 1 81 ? -6.753 5.007 19.719 1.00 71.88 81 ASP A C 1
ATOM 647 O O . ASP A 1 81 ? -6.446 6.125 20.138 1.00 71.88 81 ASP A O 1
ATOM 651 N N . GLY A 1 82 ? -7.400 4.094 20.455 1.00 57.78 82 GLY A N 1
ATOM 652 C CA . GLY A 1 82 ? -7.641 4.257 21.886 1.00 57.78 82 GLY A CA 1
ATOM 653 C C . GLY A 1 82 ? -6.386 4.829 22.531 1.00 57.78 82 GLY A C 1
ATOM 654 O O . GLY A 1 82 ? -5.284 4.349 22.262 1.00 57.78 82 GLY A O 1
ATOM 655 N N . THR A 1 83 ? -6.552 5.931 23.257 1.00 41.38 83 THR A N 1
ATOM 656 C CA . THR A 1 83 ? -5.479 6.752 23.806 1.00 41.38 83 THR A CA 1
ATOM 657 C C . THR A 1 83 ? -4.356 5.861 24.339 1.00 41.38 83 THR A C 1
ATOM 659 O O . THR A 1 83 ? -4.525 5.215 25.366 1.00 41.38 83 THR A O 1
ATOM 662 N N . GLN A 1 84 ? -3.189 5.844 23.686 1.00 41.69 84 GLN A N 1
ATOM 663 C CA . GLN A 1 84 ? -1.951 5.343 24.302 1.00 41.69 84 GLN A CA 1
ATOM 664 C C . GLN A 1 84 ? -1.442 6.361 25.345 1.00 41.69 84 GLN A C 1
ATOM 666 O O . GLN A 1 84 ? -0.266 6.710 25.374 1.00 41.69 84 GLN A O 1
ATOM 671 N N . SER A 1 85 ? -2.348 6.896 26.168 1.00 37.75 85 SER A N 1
ATOM 672 C CA . SER A 1 85 ? -1.997 7.578 27.406 1.00 37.75 85 SER A CA 1
ATOM 673 C C . SER A 1 85 ? -1.781 6.472 28.426 1.00 37.75 85 SER A C 1
ATOM 675 O O . SER A 1 85 ? -2.625 5.592 28.538 1.00 37.75 85 SER A O 1
ATOM 6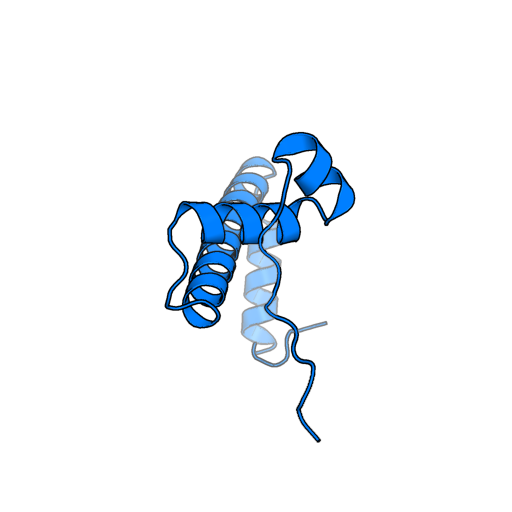77 N N . GLU A 1 86 ? -0.659 6.528 29.137 1.00 37.12 86 GLU A N 1
ATOM 678 C CA . GLU A 1 86 ? -0.170 5.519 30.091 1.00 37.12 86 GLU A CA 1
ATOM 679 C C . GLU A 1 86 ? 0.623 4.353 29.476 1.00 37.12 86 GLU A C 1
ATOM 681 O O . GLU A 1 86 ? 0.318 3.172 29.625 1.00 37.12 86 GLU A O 1
ATOM 686 N N . ARG A 1 87 ? 1.766 4.685 28.873 1.00 36.28 87 ARG A N 1
ATOM 687 C CA . ARG A 1 87 ? 2.991 3.945 29.201 1.00 36.28 87 ARG A CA 1
ATOM 688 C C . ARG A 1 87 ? 3.949 4.909 29.889 1.00 36.28 87 ARG A C 1
ATOM 690 O O . ARG A 1 87 ? 4.606 5.708 29.229 1.00 36.28 87 ARG A O 1
ATOM 697 N N . THR A 1 88 ? 3.876 4.882 31.218 1.00 37.88 88 THR A N 1
ATOM 698 C CA . THR A 1 88 ? 4.856 5.433 32.162 1.00 37.88 88 THR A CA 1
ATOM 699 C C . THR A 1 88 ? 6.242 4.857 31.899 1.00 37.88 88 THR A C 1
ATOM 701 O O . THR A 1 88 ? 6.313 3.669 31.507 1.00 37.88 88 THR A O 1
#

Secondary structure (DSSP, 8-state):
---TTS-HHHHHHHHHHHHHS-HHHHHHHHHHHHHHHHHHHHHHHHHH-TT--HHHHHHHHHHHHH-HHHHHHHH-S-----------

Sequence (88 aa):
MCPSDTSPEAWRVFLDLVRRATPGERLTRALELSETVRGFAEAGMRARHPQADDREIFLRMARLYLGDELARKVYGELPTDGTQSERT

Radius of gyration: 18.74 Å; Cα contacts (8 Å, |Δi|>4): 36; chains: 1; bounding box: 40×25×55 Å

Solvent-accessible surface area (backbone atoms only — not comparable to full-atom values): 5368 Å² total; per-residue (Å²): 134,76,58,93,92,46,54,71,66,58,47,50,53,51,51,54,53,60,70,69,44,49,74,65,58,49,49,51,53,52,51,55,50,49,53,53,52,49,52,52,52,51,53,55,48,45,71,76,37,80,84,57,51,74,65,53,50,50,44,53,51,39,30,70,74,58,34,67,70,55,26,33,75,75,67,44,88,66,84,73,79,74,73,85,72,84,78,126

Nearest PDB structures (foldseek):
  7z8k-assembly1_e  TM=4.445E-01  e=8.032E+00  Homo sapiens

Foldseek 3Di:
DDDPVADPVRVVVVVVVCVPDDPVRNVVVVVVVVVVVLVVVLVVLCVVVVPDDPVLSVLVSLCVPVNDVVSCVVPNDHDDPPDPPDPD